Protein AF-A0A7S2R267-F1 (afdb_monomer)

Nearest PDB structures (foldseek):
  3cia-assembly3_C  TM=8.569E-01  e=9.255E-05  unclassified
  3cia-assembly1_A  TM=8.532E-01  e=1.446E-04  unclassified
  3cia-assembly4_D  TM=8.525E-01  e=2.020E-04  unclassified
  4qir-assembly1_A  TM=7.238E-01  e=8.186E-01  Neisseria meningitidis MC58
  2dqm-assembly1_A  TM=6.220E-01  e=8.186E-01  Escherichia coli

Sequence (141 aa):
RKIMARIYNDESFFDFDAIGGWKHLKDDVDFVPPEASKLVLSLQDKDPDDSYSSVPYEKGFHLLYALERLVGTDAFLSFTRAYLAKYAYLTVTSQQFKNFFYEFFEKYTDTVILCSTASLVGFDWDEWLYGTGMPPCGLPN

InterPro domains:
  IPR014782 Peptidase M1, membrane alanine aminopeptidase [PF01433] (44-107)
  IPR027268 Peptidase M4/M1, CTD superfamily [G3DSA:1.10.390.10] (1-137)
  IPR034015 Aminopeptidase, leukotriene A4 hydrolase-like [PTHR45726] (1-137)

Secondary structure (DSSP, 8-state):
-HHHHHHHT-THHHHHHHHHHHHHHHHHHHHS-GGGG-SS---TTS-GGGG--SHHHHHHHHHHHHHHHHH-HHHHHHHHHHHHHHTTTS---HHHHHHHHHHHHHS---TTHHHHHHHTTT--HHHHHH--SSPPSS---

Solvent-accessible surface area (backbone atoms only — not comparable to full-atom values): 8296 Å² total; per-residue (Å²): 92,76,66,56,17,59,76,70,73,36,67,62,54,32,54,53,54,49,54,52,37,54,51,53,33,50,58,45,43,77,68,46,58,57,74,69,30,18,53,57,66,84,57,86,94,54,63,71,78,82,65,71,66,61,39,53,59,37,54,45,47,51,50,55,50,51,52,25,70,54,55,33,65,70,55,38,50,52,47,51,54,51,50,52,64,73,46,59,99,56,88,84,50,75,65,56,53,54,51,48,53,51,61,51,58,76,69,50,83,52,77,75,39,62,62,30,57,57,58,54,72,62,63,59,60,62,54,64,36,60,32,57,48,75,77,80,94,68,76,72,130

Organism: NCBI:txid49252

Foldseek 3Di:
DVVVCVVVVHCVVVVVVLVVLLVQLQVQLVVDDQQLLALAHDCDPHDPVVSDGCNVVNLVVVVLVLLCVLQHVVLSVVLVVVVCVVQPVHDDDPVNVVVSSLVSLVPDPDPSRVVSVVLVVQPDPCCSRRNTGRRDDDRDD

Structure (mmCIF, N/CA/C/O backbone):
data_AF-A0A7S2R267-F1
#
_entry.id   AF-A0A7S2R267-F1
#
loop_
_atom_site.group_PDB
_atom_site.id
_atom_site.type_symbol
_atom_site.label_atom_id
_atom_site.label_alt_id
_atom_site.label_comp_id
_atom_site.label_asym_id
_atom_site.label_entity_id
_atom_site.label_seq_id
_atom_site.pdbx_PDB_ins_code
_atom_site.Cartn_x
_atom_site.Cartn_y
_atom_site.Cartn_z
_atom_site.occupancy
_atom_site.B_iso_or_equiv
_atom_site.auth_seq_id
_atom_site.auth_comp_id
_atom_site.auth_asym_id
_atom_site.auth_atom_id
_atom_site.pdbx_PDB_model_num
ATOM 1 N N . ARG A 1 1 ? 5.134 -11.960 -2.121 1.00 91.94 1 ARG A N 1
ATOM 2 C CA . ARG A 1 1 ? 4.931 -11.988 -3.593 1.00 91.94 1 ARG A CA 1
ATOM 3 C C . ARG A 1 1 ? 6.228 -11.848 -4.401 1.00 91.94 1 ARG A C 1
ATOM 5 O O . ARG A 1 1 ? 6.774 -12.879 -4.765 1.00 91.94 1 ARG A O 1
ATOM 12 N N . LYS A 1 2 ? 6.806 -10.650 -4.622 1.00 91.75 2 LYS A N 1
ATOM 13 C CA . LYS A 1 2 ? 7.986 -10.469 -5.519 1.00 91.75 2 LYS A CA 1
ATOM 14 C C . LYS A 1 2 ? 9.212 -11.344 -5.203 1.00 91.75 2 LYS A C 1
ATOM 16 O O . LYS A 1 2 ? 9.876 -11.809 -6.121 1.00 91.75 2 LYS A O 1
ATOM 21 N N . ILE A 1 3 ? 9.524 -11.561 -3.922 1.00 93.12 3 ILE A N 1
ATOM 22 C CA . ILE A 1 3 ? 10.664 -12.401 -3.511 1.00 93.12 3 ILE A CA 1
ATOM 23 C C . ILE A 1 3 ? 10.445 -13.860 -3.930 1.00 93.12 3 ILE A C 1
ATOM 25 O O . ILE A 1 3 ? 11.338 -14.458 -4.518 1.00 93.12 3 ILE A O 1
ATOM 29 N N . MET A 1 4 ? 9.249 -14.406 -3.685 1.00 93.12 4 MET A N 1
ATOM 30 C CA . MET A 1 4 ? 8.924 -15.800 -4.005 1.00 93.12 4 MET A CA 1
ATOM 31 C C . MET A 1 4 ? 8.997 -16.063 -5.510 1.00 93.12 4 MET A C 1
ATOM 33 O O . MET A 1 4 ? 9.645 -17.019 -5.918 1.00 93.12 4 MET A O 1
ATOM 37 N N . ALA A 1 5 ? 8.449 -15.163 -6.333 1.00 92.56 5 ALA A N 1
ATOM 38 C CA . ALA A 1 5 ? 8.547 -15.270 -7.791 1.00 92.56 5 ALA A CA 1
ATOM 39 C C . ALA A 1 5 ? 10.008 -15.328 -8.284 1.00 92.56 5 ALA A C 1
ATOM 41 O O . ALA A 1 5 ? 10.336 -16.098 -9.181 1.00 92.56 5 ALA A O 1
ATOM 42 N N . ARG A 1 6 ? 10.920 -14.570 -7.651 1.00 93.25 6 ARG A N 1
ATOM 43 C CA . ARG A 1 6 ? 12.359 -14.611 -7.968 1.00 93.25 6 ARG A CA 1
ATOM 44 C C . ARG A 1 6 ? 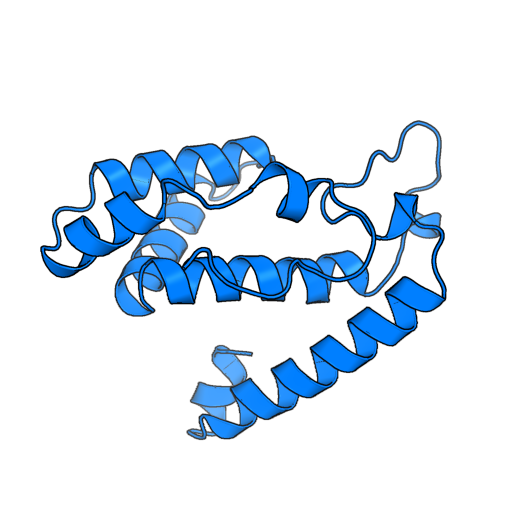13.051 -15.877 -7.470 1.00 93.25 6 ARG A C 1
ATOM 46 O O . ARG A 1 6 ? 13.917 -16.385 -8.168 1.00 93.25 6 ARG A O 1
ATOM 53 N N . ILE A 1 7 ? 12.690 -16.375 -6.285 1.00 94.69 7 ILE A N 1
ATOM 54 C CA . ILE A 1 7 ? 13.252 -17.618 -5.727 1.00 94.69 7 ILE A CA 1
ATOM 55 C C . ILE A 1 7 ? 12.921 -18.808 -6.630 1.00 94.69 7 ILE A C 1
ATOM 57 O O . ILE A 1 7 ? 13.799 -19.618 -6.912 1.00 94.69 7 ILE A O 1
ATOM 61 N N . TYR A 1 8 ? 11.676 -18.897 -7.101 1.00 92.25 8 TYR A N 1
ATOM 62 C CA . TYR A 1 8 ? 11.235 -19.980 -7.982 1.00 92.25 8 TYR A CA 1
ATOM 63 C C . TYR A 1 8 ? 11.533 -19.731 -9.465 1.00 92.25 8 TYR A C 1
ATOM 65 O O . TYR A 1 8 ? 11.358 -20.639 -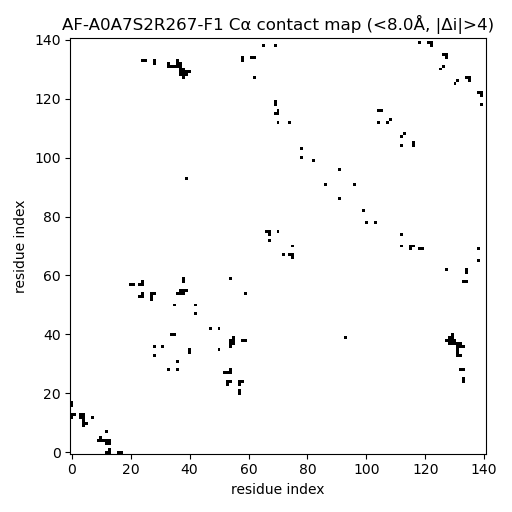10.270 1.00 92.25 8 TYR A O 1
ATOM 73 N N . ASN A 1 9 ? 12.014 -18.532 -9.819 1.00 92.75 9 ASN A N 1
ATOM 74 C CA . ASN A 1 9 ? 12.232 -18.092 -11.199 1.00 92.75 9 ASN A CA 1
ATOM 75 C C . ASN A 1 9 ? 10.994 -18.320 -12.090 1.00 92.75 9 ASN A C 1
ATOM 77 O O . ASN A 1 9 ? 11.097 -18.783 -13.225 1.00 92.75 9 ASN A O 1
ATOM 81 N N . ASP A 1 10 ? 9.822 -18.021 -11.536 1.00 92.12 10 ASP A N 1
ATOM 82 C CA . ASP A 1 10 ? 8.524 -18.251 -12.157 1.00 92.12 10 ASP A CA 1
ATOM 83 C C . ASP A 1 10 ? 7.568 -17.130 -11.733 1.00 92.12 10 ASP A C 1
ATOM 85 O O . ASP A 1 10 ? 7.199 -16.995 -10.561 1.00 92.12 10 ASP A O 1
ATOM 89 N N . GLU A 1 11 ? 7.199 -16.285 -12.696 1.00 87.88 11 GLU A N 1
ATOM 90 C CA . GLU A 1 11 ? 6.314 -15.144 -12.462 1.00 87.88 11 GLU A CA 1
ATOM 91 C C . GLU A 1 11 ? 4.884 -15.577 -12.125 1.00 87.88 11 GLU A C 1
ATOM 93 O O . GLU A 1 11 ? 4.189 -14.847 -11.418 1.00 87.88 11 GLU A O 1
ATOM 98 N N . SER A 1 12 ? 4.467 -16.791 -12.507 1.00 89.81 12 SER A N 1
ATOM 99 C CA . SER A 1 12 ? 3.125 -17.296 -12.199 1.00 89.81 12 SER A CA 1
ATOM 100 C C . SER A 1 12 ? 2.882 -17.447 -10.694 1.00 89.81 12 SER A C 1
ATOM 102 O O . SER A 1 12 ? 1.745 -17.313 -10.241 1.00 89.81 12 SER A O 1
ATOM 104 N N . PHE A 1 13 ? 3.940 -17.616 -9.888 1.00 90.12 13 PHE A N 1
ATOM 105 C CA . PHE A 1 13 ? 3.835 -17.591 -8.425 1.00 90.12 13 PHE A CA 1
ATOM 106 C C . PHE A 1 13 ? 3.355 -16.244 -7.893 1.00 90.12 13 PHE A C 1
ATOM 108 O O . PHE A 1 13 ? 2.684 -16.203 -6.862 1.00 90.12 13 PHE A O 1
ATOM 115 N N . PHE A 1 14 ? 3.714 -15.139 -8.554 1.00 91.81 14 PHE A N 1
ATOM 116 C CA . PHE A 1 14 ? 3.226 -13.823 -8.162 1.00 91.81 14 PHE A CA 1
ATOM 117 C C . PHE A 1 14 ? 1.711 -13.750 -8.350 1.00 91.81 14 PHE A C 1
ATOM 119 O O . PHE A 1 14 ? 1.003 -13.395 -7.408 1.00 91.81 14 PHE A O 1
ATOM 126 N N . ASP A 1 15 ? 1.235 -14.117 -9.540 1.00 89.44 15 ASP A N 1
ATOM 127 C CA . ASP A 1 15 ? -0.178 -14.024 -9.907 1.00 89.44 15 ASP A CA 1
ATOM 128 C C . ASP A 1 15 ? -1.034 -15.004 -9.106 1.00 89.44 15 ASP A C 1
ATOM 130 O O . ASP A 1 15 ? -2.094 -14.637 -8.605 1.00 89.44 15 ASP A O 1
ATOM 134 N N . PHE A 1 16 ? -0.556 -16.235 -8.916 1.00 92.06 16 PHE A N 1
ATOM 135 C CA . PHE A 1 16 ? -1.250 -17.244 -8.122 1.00 92.06 16 PHE A CA 1
ATOM 136 C C . PHE A 1 16 ? -1.444 -16.795 -6.667 1.00 92.06 16 PHE A C 1
ATOM 138 O O . PHE A 1 16 ? -2.557 -16.856 -6.143 1.00 92.06 16 PHE A O 1
ATOM 145 N N . ASP A 1 17 ? -0.384 -16.287 -6.029 1.00 91.25 17 ASP A N 1
ATOM 146 C CA . ASP A 1 17 ? -0.448 -15.773 -4.657 1.00 91.25 17 ASP A CA 1
ATOM 147 C C . ASP A 1 17 ? -1.317 -14.504 -4.570 1.00 91.25 17 ASP A C 1
ATOM 149 O O . ASP A 1 17 ? -2.062 -14.323 -3.608 1.00 91.25 17 ASP A O 1
ATOM 153 N N . ALA A 1 18 ? -1.288 -13.641 -5.593 1.00 92.12 18 ALA A N 1
ATOM 154 C CA . ALA A 1 18 ? -2.154 -12.464 -5.671 1.00 92.12 18 ALA A CA 1
ATOM 155 C C . ALA A 1 18 ? -3.644 -12.831 -5.793 1.00 92.12 18 ALA A C 1
ATOM 157 O O . ALA A 1 18 ? -4.474 -12.243 -5.102 1.00 92.12 18 ALA A O 1
ATOM 158 N N . ILE A 1 19 ? -3.987 -13.831 -6.611 1.00 91.56 19 ILE A N 1
ATOM 159 C CA . ILE A 1 19 ? -5.362 -14.336 -6.757 1.00 91.56 19 ILE A CA 1
ATOM 160 C C . ILE A 1 19 ? -5.850 -14.974 -5.452 1.00 91.56 19 ILE A C 1
ATOM 162 O O . ILE A 1 19 ? -6.980 -14.721 -5.029 1.00 91.56 19 ILE A O 1
ATOM 166 N N . GLY A 1 20 ? -5.004 -15.780 -4.800 1.00 91.38 20 GLY A N 1
ATOM 167 C CA . GLY A 1 20 ? -5.311 -16.354 -3.488 1.00 91.38 20 GLY A CA 1
ATOM 168 C C . GLY A 1 20 ? -5.592 -15.266 -2.453 1.00 91.38 20 GLY A C 1
ATOM 169 O O . GLY A 1 20 ? -6.627 -15.289 -1.788 1.00 91.38 20 GLY A O 1
ATOM 170 N N . GLY A 1 21 ? -4.724 -14.256 -2.394 1.00 91.44 21 GLY A N 1
ATOM 171 C CA . GLY A 1 21 ? -4.892 -13.090 -1.534 1.00 91.44 21 GLY A CA 1
ATOM 172 C C . GLY A 1 21 ? -6.164 -12.285 -1.797 1.00 91.44 21 GLY A C 1
ATOM 173 O O . GLY A 1 21 ? -6.854 -11.898 -0.859 1.00 91.44 21 GLY A O 1
ATOM 174 N N . TRP A 1 22 ? -6.538 -12.086 -3.064 1.00 92.06 22 TRP A N 1
ATOM 175 C CA . TRP A 1 22 ? -7.797 -11.423 -3.421 1.00 92.06 22 TRP A CA 1
ATOM 176 C C . TRP A 1 22 ? -9.022 -12.176 -2.894 1.00 92.06 22 TRP A C 1
ATOM 178 O O . TRP A 1 22 ? -9.970 -11.559 -2.406 1.00 92.06 22 TRP A O 1
ATOM 188 N N . LYS A 1 23 ? -9.002 -13.512 -2.962 1.00 92.12 23 LYS A N 1
ATOM 189 C CA . LYS A 1 23 ? -10.063 -14.337 -2.380 1.00 92.12 23 LYS A CA 1
ATOM 190 C C . LYS A 1 23 ? -10.118 -14.186 -0.858 1.00 92.12 23 LYS A C 1
ATOM 192 O O . LYS A 1 23 ? -11.200 -13.946 -0.337 1.00 92.12 23 LYS A O 1
ATOM 197 N N . HIS A 1 24 ? -8.976 -14.262 -0.174 1.00 90.25 24 HIS A N 1
ATOM 198 C CA . HIS A 1 24 ? -8.914 -14.056 1.277 1.00 90.25 24 HIS A CA 1
ATOM 199 C C . HIS A 1 24 ? -9.439 -12.680 1.689 1.00 90.25 24 HIS A C 1
ATOM 201 O O . HIS A 1 24 ? -10.250 -12.587 2.602 1.00 90.25 24 HIS A O 1
ATOM 207 N N . LEU A 1 25 ? -9.060 -11.625 0.961 1.00 93.06 25 LEU A N 1
ATOM 208 C CA . LEU A 1 25 ? -9.577 -10.280 1.201 1.00 93.06 25 LEU A CA 1
ATOM 209 C C . LEU A 1 25 ? -11.097 -10.221 1.087 1.00 93.06 25 LEU A C 1
ATOM 211 O O . LEU A 1 25 ? -11.739 -9.560 1.894 1.00 93.06 25 LEU A O 1
ATOM 215 N N . LYS A 1 26 ? -11.665 -10.890 0.082 1.00 92.62 26 LYS A N 1
ATOM 216 C CA . LYS A 1 26 ? -13.112 -10.935 -0.100 1.00 92.62 26 LYS A CA 1
ATOM 217 C C . LYS A 1 26 ? -13.806 -11.633 1.067 1.00 92.62 26 LYS A C 1
ATOM 219 O O . LYS A 1 26 ? -14.760 -11.079 1.600 1.00 92.62 26 LYS A O 1
ATOM 224 N N . ASP A 1 27 ? -13.308 -12.802 1.462 1.00 93.00 27 ASP A N 1
ATOM 225 C CA . ASP A 1 27 ? -13.870 -13.566 2.578 1.00 93.00 27 ASP A CA 1
ATOM 226 C C . ASP A 1 27 ? -13.825 -12.743 3.887 1.00 93.00 27 ASP A C 1
ATOM 228 O O . ASP A 1 27 ? -14.809 -12.697 4.625 1.00 93.00 27 ASP A O 1
ATOM 232 N N . ASP A 1 28 ? -12.729 -12.017 4.131 1.00 90.75 28 ASP A N 1
ATOM 233 C CA . ASP A 1 28 ? -12.579 -11.132 5.290 1.00 90.75 28 ASP A CA 1
ATOM 234 C C . ASP A 1 28 ? -13.508 -9.913 5.226 1.00 90.75 28 ASP A C 1
ATOM 236 O O . ASP A 1 28 ? -14.168 -9.593 6.212 1.00 90.75 28 ASP A O 1
ATOM 240 N N . VAL A 1 29 ? -13.596 -9.241 4.074 1.00 91.69 29 VAL A N 1
ATOM 241 C CA . VAL A 1 29 ? -14.488 -8.087 3.862 1.00 91.69 29 VAL A CA 1
ATOM 242 C C . VAL A 1 29 ? -15.955 -8.459 4.083 1.00 91.69 29 VAL A C 1
ATOM 244 O O . VAL A 1 29 ? -16.702 -7.651 4.632 1.00 91.69 29 VAL A O 1
ATOM 247 N N . ASP A 1 30 ? -16.359 -9.666 3.687 1.00 92.25 30 ASP A N 1
ATOM 248 C CA . ASP A 1 30 ? -17.722 -10.166 3.884 1.00 92.25 30 ASP A CA 1
ATOM 249 C C . ASP A 1 30 ? -18.010 -10.506 5.366 1.00 92.25 30 ASP A C 1
ATOM 251 O O . ASP A 1 30 ? -19.172 -10.525 5.782 1.00 92.25 30 ASP A O 1
ATOM 255 N N . PHE A 1 31 ? -16.973 -10.759 6.174 1.00 90.44 31 PHE A N 1
ATOM 256 C CA . PHE A 1 31 ? -17.093 -11.134 7.586 1.00 90.44 31 PHE A CA 1
ATOM 257 C C . PHE A 1 31 ? -16.982 -9.944 8.552 1.00 90.44 31 PHE A C 1
ATOM 259 O O . PHE A 1 31 ? -17.675 -9.907 9.574 1.00 90.44 31 PHE A O 1
ATOM 266 N N . VAL A 1 32 ? -16.109 -8.975 8.264 1.00 88.62 32 VA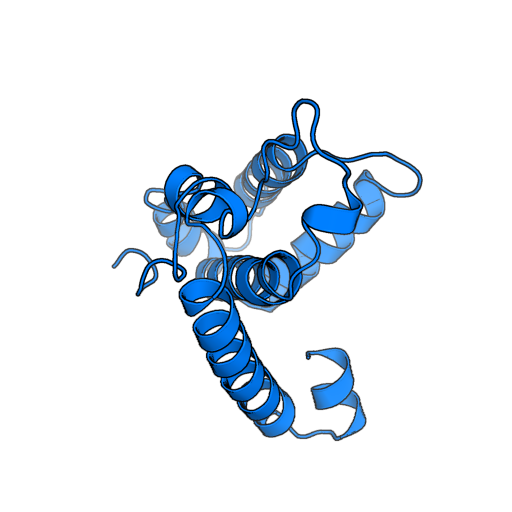L A N 1
ATOM 267 C CA . VAL A 1 32 ? -15.843 -7.849 9.169 1.00 88.62 32 VAL A CA 1
ATOM 268 C C . VAL A 1 32 ? -16.870 -6.719 9.012 1.00 88.62 32 VAL A C 1
ATOM 270 O O . VAL A 1 32 ? -17.428 -6.510 7.934 1.00 88.62 32 VA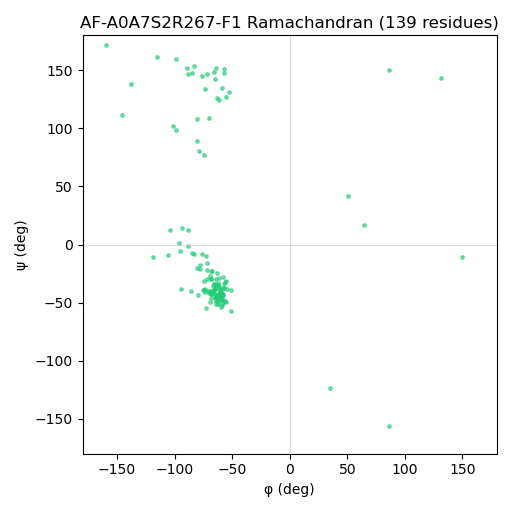L A O 1
ATOM 273 N N . PRO A 1 33 ? -17.109 -5.906 10.060 1.00 90.00 33 PRO A N 1
ATOM 274 C CA . PRO A 1 33 ? -17.888 -4.682 9.915 1.00 90.00 33 PRO A CA 1
ATOM 275 C C . PRO A 1 33 ? -17.271 -3.749 8.857 1.00 90.00 33 PRO A C 1
ATOM 277 O O . PRO A 1 33 ? -16.043 -3.655 8.787 1.00 90.00 33 PRO A O 1
ATOM 280 N N . PRO A 1 34 ? -18.070 -2.963 8.110 1.00 90.06 34 PRO A N 1
ATOM 281 C CA . PRO A 1 34 ? -17.555 -2.078 7.059 1.00 90.06 34 PRO A CA 1
ATOM 282 C C . PRO A 1 34 ? -16.409 -1.166 7.517 1.00 90.06 34 PRO A C 1
ATOM 284 O O . PRO A 1 34 ? -15.419 -1.000 6.812 1.00 90.06 34 PRO A O 1
ATOM 287 N N . GLU A 1 35 ? -16.474 -0.638 8.737 1.00 88.38 35 GLU A N 1
ATOM 288 C CA . GLU A 1 35 ? -15.426 0.217 9.307 1.00 88.38 35 GLU A CA 1
ATOM 289 C C . GLU A 1 35 ? -14.080 -0.499 9.514 1.00 88.38 35 GLU A C 1
ATOM 291 O O . GLU A 1 35 ? -13.031 0.132 9.408 1.00 88.38 35 GLU A O 1
ATOM 296 N N . ALA A 1 36 ? -14.099 -1.811 9.758 1.00 88.88 36 ALA A N 1
ATOM 297 C CA . ALA A 1 36 ? -12.905 -2.643 9.912 1.00 88.88 36 ALA A CA 1
ATOM 298 C C . ALA A 1 36 ? -12.312 -3.103 8.565 1.00 88.88 36 ALA A C 1
ATOM 300 O O . ALA A 1 36 ? -11.214 -3.646 8.526 1.00 88.88 36 ALA A O 1
ATOM 301 N N . SER A 1 37 ? -13.009 -2.850 7.452 1.00 91.69 37 SER A N 1
ATOM 302 C CA . SER A 1 37 ? -12.524 -3.144 6.094 1.00 91.69 37 SER A CA 1
ATOM 303 C C . SER A 1 37 ? -11.714 -1.996 5.459 1.00 91.69 37 SER A C 1
ATOM 305 O O . SER A 1 37 ? -11.250 -2.098 4.316 1.00 91.69 37 SER A O 1
ATOM 307 N N . LYS A 1 38 ? -11.558 -0.872 6.171 1.00 93.19 38 LYS A N 1
ATOM 308 C CA . LYS A 1 38 ? -10.734 0.264 5.732 1.00 93.19 38 LYS A CA 1
ATOM 309 C C . LYS A 1 38 ? -9.255 -0.100 5.824 1.00 93.19 38 LYS A C 1
ATOM 311 O O . LYS A 1 38 ? -8.846 -0.827 6.722 1.00 93.19 38 LYS A O 1
ATOM 316 N N . LEU A 1 39 ? -8.441 0.430 4.911 1.00 93.25 39 LEU A N 1
ATOM 317 C CA . LEU A 1 39 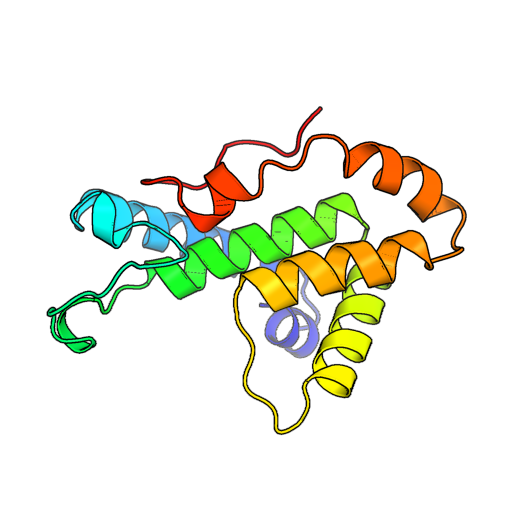? -6.995 0.205 4.962 1.00 93.25 39 LEU A 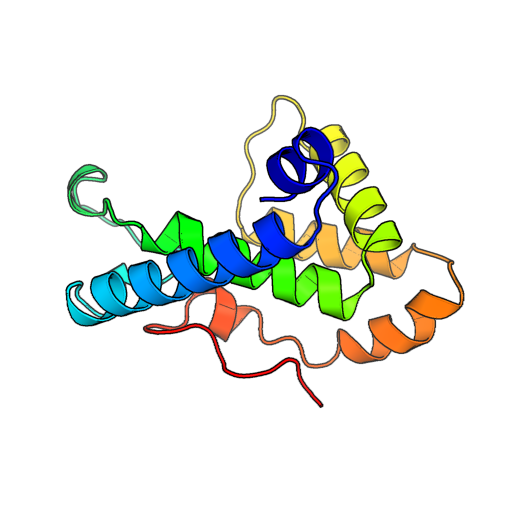CA 1
ATOM 318 C C . LEU A 1 39 ? -6.348 1.010 6.097 1.00 93.25 39 LEU A C 1
ATOM 320 O O . LEU A 1 39 ? -5.484 0.506 6.810 1.00 93.25 39 LEU A O 1
ATOM 324 N N . VAL A 1 40 ? -6.782 2.258 6.279 1.00 92.69 40 VAL A N 1
ATOM 325 C CA . VAL A 1 40 ? -6.404 3.101 7.415 1.00 92.69 40 VAL A CA 1
ATOM 326 C C . VAL A 1 40 ? -7.545 3.091 8.424 1.00 92.69 40 VAL A C 1
ATOM 328 O O . VAL A 1 40 ? -8.567 3.752 8.244 1.00 92.69 40 VAL A O 1
ATOM 331 N N . LEU A 1 41 ? -7.363 2.313 9.489 1.00 88.06 41 LEU A N 1
ATOM 332 C CA . LEU A 1 41 ? -8.348 2.163 10.554 1.00 88.06 41 LEU A CA 1
ATOM 333 C C . LEU A 1 41 ? -8.362 3.379 11.486 1.00 88.06 41 LEU A C 1
ATOM 335 O O . LEU A 1 41 ? -7.324 3.957 11.812 1.00 88.06 41 LEU A O 1
ATOM 339 N N . SER A 1 42 ? -9.552 3.716 11.981 1.00 82.88 42 SER A N 1
ATOM 340 C CA . SER A 1 42 ? -9.713 4.594 13.139 1.00 82.88 42 SER A CA 1
ATOM 341 C C . SER A 1 42 ? -9.957 3.720 14.365 1.00 82.88 42 SER A C 1
ATOM 343 O O . SER A 1 42 ? -11.065 3.229 14.571 1.00 82.88 42 SER A O 1
ATOM 345 N N . LEU A 1 43 ? -8.900 3.476 15.143 1.00 76.31 43 LEU A N 1
ATOM 346 C CA . LEU A 1 43 ? -8.968 2.560 16.286 1.00 76.31 43 LEU A CA 1
ATOM 347 C C . LEU A 1 43 ? -9.634 3.176 17.526 1.00 76.31 43 LEU A C 1
ATOM 349 O O . LEU A 1 43 ? -10.117 2.417 18.353 1.00 76.31 43 LEU A O 1
ATOM 353 N N . GLN A 1 44 ? -9.757 4.510 17.621 1.00 75.44 44 GLN A N 1
ATOM 354 C CA . GLN A 1 44 ? -10.340 5.226 18.777 1.00 75.44 44 GLN A CA 1
ATOM 355 C C . GLN A 1 44 ? -10.014 4.524 20.117 1.00 75.44 44 GLN A C 1
ATOM 357 O O . GLN A 1 44 ? -8.840 4.294 20.392 1.00 75.44 44 GLN A O 1
ATOM 362 N N . ASP A 1 45 ? -11.032 4.157 20.902 1.00 70.19 45 ASP A N 1
ATOM 363 C CA . ASP A 1 45 ? -10.913 3.472 22.198 1.00 70.19 45 ASP A CA 1
ATOM 364 C C . 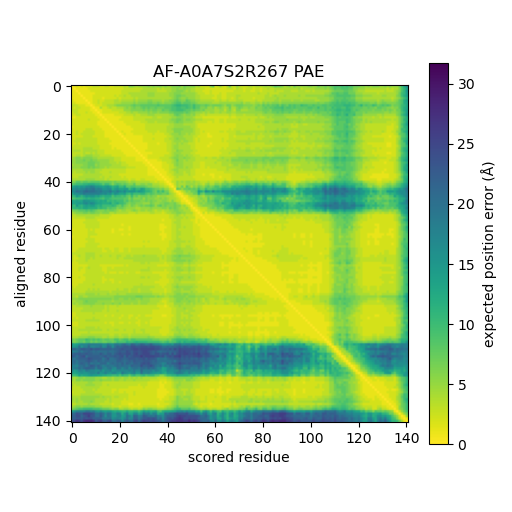ASP A 1 45 ? -11.008 1.932 22.096 1.00 70.19 45 ASP A C 1
ATOM 366 O O . ASP A 1 45 ? -11.251 1.258 23.098 1.00 70.19 45 ASP A O 1
ATOM 370 N N . LYS A 1 46 ? -10.895 1.353 20.893 1.00 74.31 46 LYS A N 1
ATOM 371 C CA . LYS A 1 46 ? -10.974 -0.102 20.688 1.00 74.31 46 LYS A CA 1
ATOM 372 C C . LYS A 1 46 ? -9.623 -0.765 20.922 1.00 74.31 46 LYS A C 1
ATOM 374 O O . LYS A 1 46 ? -8.580 -0.187 20.615 1.00 74.31 46 LYS A O 1
ATOM 379 N N . ASP A 1 47 ? -9.662 -2.001 21.413 1.00 77.19 47 ASP A N 1
ATOM 380 C CA . ASP A 1 47 ? -8.474 -2.839 21.521 1.00 77.19 47 ASP A CA 1
ATOM 381 C C . ASP A 1 47 ? -7.892 -3.092 20.113 1.00 77.19 47 ASP A C 1
ATOM 383 O O . ASP A 1 47 ? -8.624 -3.537 19.221 1.00 77.19 47 ASP A O 1
ATOM 387 N N . PRO A 1 48 ? -6.607 -2.783 19.861 1.00 77.44 48 PRO A N 1
ATOM 388 C CA . PRO A 1 48 ? -5.959 -3.089 18.591 1.00 77.44 48 PRO A CA 1
ATOM 389 C C . PRO A 1 48 ? -6.041 -4.570 18.203 1.00 77.44 48 PRO A C 1
ATOM 391 O O . PRO A 1 48 ? -6.141 -4.861 17.008 1.00 77.44 48 PRO A O 1
ATOM 394 N N . ASP A 1 49 ? -6.054 -5.489 19.171 1.00 76.12 49 ASP A N 1
ATOM 395 C CA . ASP A 1 49 ? -6.123 -6.928 18.898 1.00 76.12 49 ASP A CA 1
ATOM 396 C C . ASP A 1 49 ? -7.489 -7.331 18.309 1.00 76.12 49 ASP A C 1
ATOM 398 O O . ASP A 1 49 ? -7.558 -8.210 17.447 1.00 76.12 49 ASP A O 1
ATOM 402 N N . ASP A 1 50 ? -8.562 -6.608 18.652 1.00 72.81 50 ASP A N 1
ATOM 403 C CA . ASP A 1 50 ? -9.911 -6.813 18.098 1.00 72.81 50 ASP A CA 1
ATOM 404 C C . ASP A 1 50 ? -10.045 -6.327 16.641 1.00 72.81 50 ASP A C 1
ATOM 406 O O . ASP A 1 50 ? -11.054 -6.581 15.978 1.00 72.81 50 ASP A O 1
ATOM 410 N N . SER A 1 51 ? -9.043 -5.607 16.125 1.00 72.88 51 SER A N 1
ATOM 411 C CA . SER A 1 51 ? -9.011 -5.105 14.743 1.00 72.88 51 SER A CA 1
ATOM 412 C C . SER A 1 51 ? -8.230 -6.000 13.776 1.00 72.88 51 SER A C 1
ATOM 414 O O . SER A 1 51 ? -8.110 -5.683 12.587 1.00 72.88 51 SER A O 1
ATOM 416 N N . TYR A 1 52 ? -7.704 -7.125 14.271 1.00 76.56 52 TYR A N 1
ATOM 417 C CA . TYR A 1 52 ? -6.919 -8.057 13.474 1.00 76.56 52 TYR A CA 1
ATOM 418 C C . TYR A 1 52 ? -7.747 -8.676 12.336 1.00 76.56 52 TYR A C 1
ATOM 420 O O . TYR A 1 52 ? -8.802 -9.269 12.551 1.00 76.56 52 TYR A O 1
ATOM 428 N N . SER A 1 53 ? -7.237 -8.563 11.110 1.00 81.88 53 SER A N 1
ATOM 429 C CA . SER A 1 53 ? -7.771 -9.215 9.907 1.00 81.88 53 SER A CA 1
ATOM 430 C C . SER A 1 53 ? -6.694 -9.289 8.818 1.00 81.88 53 SER A C 1
ATOM 432 O O . SER A 1 53 ? -5.627 -8.674 8.934 1.00 81.88 53 SER A O 1
ATOM 434 N N . SER A 1 54 ? -6.964 -10.008 7.727 1.00 85.88 54 SER A N 1
ATOM 435 C CA . SER A 1 54 ? -6.127 -10.010 6.524 1.00 85.88 54 SER A CA 1
ATOM 436 C C . SER A 1 54 ? -6.310 -8.745 5.675 1.00 85.88 54 SER A C 1
ATOM 438 O O . SER A 1 54 ? -5.544 -8.533 4.730 1.00 85.88 54 SER A O 1
ATOM 440 N N . VAL A 1 55 ? -7.284 -7.882 6.000 1.00 90.38 55 VAL A N 1
ATOM 441 C CA . VAL A 1 55 ? -7.586 -6.639 5.270 1.00 90.38 55 VAL A CA 1
ATOM 442 C C . VAL A 1 55 ? -6.344 -5.765 5.059 1.00 90.38 55 VAL A C 1
ATOM 444 O O . VAL A 1 55 ? -6.035 -5.493 3.897 1.00 90.38 55 VAL A O 1
ATOM 447 N N . PRO A 1 56 ? -5.585 -5.334 6.091 1.00 91.75 56 PRO A N 1
ATOM 448 C CA . PRO A 1 56 ? -4.426 -4.464 5.881 1.00 91.75 56 PRO A CA 1
ATOM 449 C C . PRO A 1 56 ? -3.333 -5.107 5.017 1.00 91.75 56 PRO A C 1
ATOM 451 O O . PRO A 1 56 ? -2.636 -4.402 4.288 1.00 91.75 56 PRO A O 1
ATOM 454 N N . TYR A 1 57 ? -3.208 -6.437 5.044 1.00 92.94 57 TYR A N 1
ATOM 455 C CA . TYR A 1 57 ? -2.232 -7.166 4.237 1.00 92.94 57 TYR A CA 1
ATOM 456 C C . TYR A 1 57 ? -2.633 -7.184 2.764 1.00 92.94 57 TYR A C 1
ATOM 458 O O . TYR A 1 57 ? -1.867 -6.757 1.898 1.00 92.94 57 TYR A O 1
ATOM 466 N N . GLU A 1 58 ? -3.848 -7.645 2.473 1.00 94.31 58 GLU A N 1
ATOM 467 C CA . GLU A 1 58 ? -4.282 -7.842 1.095 1.00 94.31 58 GLU A CA 1
ATOM 468 C C . GLU A 1 58 ? -4.718 -6.538 0.435 1.00 94.31 58 GLU A C 1
ATOM 470 O O . GLU A 1 58 ? -4.308 -6.254 -0.689 1.00 94.31 58 GLU A O 1
ATOM 475 N N . LYS A 1 59 ? -5.477 -5.684 1.125 1.00 93.69 59 LYS A N 1
ATOM 476 C CA . LYS A 1 59 ? -5.853 -4.363 0.600 1.00 93.69 59 LYS A CA 1
ATOM 477 C C . LYS A 1 59 ? -4.621 -3.470 0.436 1.00 93.69 59 LYS A C 1
ATOM 479 O O . LYS A 1 59 ? -4.490 -2.791 -0.582 1.00 93.69 59 LYS A O 1
ATOM 484 N N . GLY A 1 60 ? -3.673 -3.549 1.373 1.00 95.06 60 GLY A N 1
ATOM 485 C CA . GLY A 1 60 ? -2.379 -2.874 1.275 1.00 95.06 60 GLY A CA 1
ATOM 486 C C . GLY A 1 60 ? -1.551 -3.360 0.084 1.00 95.06 60 GLY A C 1
ATOM 487 O O . GLY A 1 60 ? -1.019 -2.544 -0.667 1.00 95.06 60 GLY A O 1
ATOM 488 N N . PHE A 1 61 ? -1.492 -4.674 -0.158 1.00 94.88 61 PHE A N 1
ATOM 489 C CA . PHE A 1 61 ? -0.855 -5.206 -1.363 1.00 94.88 61 PHE A CA 1
ATOM 490 C C . PHE A 1 61 ? -1.503 -4.663 -2.642 1.00 94.88 61 PHE A C 1
ATOM 492 O O . PHE A 1 61 ? -0.782 -4.225 -3.536 1.00 94.88 61 PHE A O 1
ATOM 499 N N . HIS A 1 62 ? -2.837 -4.677 -2.737 1.00 93.12 62 HIS A N 1
ATOM 500 C CA . HIS A 1 62 ? -3.536 -4.228 -3.942 1.00 93.12 62 HIS A CA 1
ATOM 501 C C . HIS A 1 62 ? -3.313 -2.735 -4.208 1.00 93.12 62 HIS A C 1
ATOM 503 O O . HIS A 1 62 ? -3.147 -2.360 -5.367 1.00 93.12 62 HIS A O 1
ATOM 509 N N . LEU A 1 63 ? -3.205 -1.908 -3.160 1.00 94.44 63 LEU A N 1
ATOM 510 C CA . LEU A 1 63 ? -2.788 -0.509 -3.285 1.00 94.44 63 LEU A CA 1
ATOM 511 C C . LEU A 1 63 ? -1.383 -0.404 -3.895 1.00 94.44 63 LEU A C 1
ATOM 513 O O . LEU A 1 63 ? -1.193 0.277 -4.899 1.00 94.44 63 LEU A O 1
ATOM 517 N N . LEU A 1 64 ? -0.394 -1.095 -3.320 1.00 95.00 64 LEU A N 1
ATOM 518 C CA . LEU A 1 64 ? 0.985 -1.050 -3.823 1.00 95.00 64 LEU A CA 1
ATOM 519 C C . LEU A 1 64 ? 1.087 -1.582 -5.257 1.00 95.00 64 LEU A C 1
ATOM 521 O O . LEU A 1 64 ? 1.832 -1.030 -6.062 1.00 95.00 64 LEU A O 1
ATOM 525 N N . TYR A 1 65 ? 0.320 -2.619 -5.589 1.00 92.25 65 TYR A N 1
ATOM 526 C CA . TYR A 1 65 ? 0.261 -3.172 -6.935 1.00 92.25 65 TYR A CA 1
ATOM 527 C C . TYR A 1 65 ? -0.383 -2.197 -7.929 1.00 92.25 65 TYR A C 1
ATOM 529 O O . TYR A 1 65 ? 0.145 -2.013 -9.022 1.00 92.25 65 TYR A O 1
ATOM 537 N N . ALA A 1 66 ? -1.469 -1.515 -7.553 1.00 90.50 66 ALA A N 1
ATOM 538 C CA . ALA A 1 66 ? -2.079 -0.477 -8.382 1.00 90.50 66 ALA A CA 1
ATOM 539 C C . ALA A 1 66 ? -1.099 0.679 -8.642 1.00 90.50 66 ALA A C 1
ATOM 541 O O . ALA A 1 66 ? -0.906 1.077 -9.789 1.00 90.50 66 ALA A O 1
ATOM 542 N N . LEU A 1 67 ? -0.409 1.158 -7.603 1.00 91.19 67 LEU A N 1
ATOM 543 C CA . LEU A 1 67 ? 0.618 2.194 -7.738 1.00 91.19 67 LEU A CA 1
ATOM 544 C C . LEU A 1 67 ? 1.777 1.738 -8.631 1.00 91.19 67 LEU A C 1
ATOM 546 O O . LEU A 1 67 ? 2.234 2.506 -9.472 1.00 91.19 67 LEU A O 1
ATOM 550 N N . GLU A 1 68 ? 2.225 0.488 -8.498 1.00 91.31 68 GLU A N 1
ATOM 551 C CA . GLU A 1 68 ? 3.249 -0.084 -9.372 1.00 91.31 68 GLU A CA 1
ATOM 552 C C . GLU A 1 68 ? 2.798 -0.120 -10.834 1.00 91.31 68 GLU A C 1
ATOM 554 O O . GLU A 1 68 ? 3.577 0.214 -11.721 1.00 91.31 68 GLU A O 1
ATOM 559 N N . ARG A 1 69 ? 1.550 -0.506 -11.109 1.00 87.69 69 ARG A N 1
ATOM 560 C CA . ARG A 1 69 ? 1.006 -0.535 -12.475 1.00 87.69 69 ARG A CA 1
ATOM 561 C C . ARG A 1 69 ? 0.830 0.868 -13.053 1.00 87.69 69 ARG A C 1
ATOM 563 O O . ARG A 1 69 ? 0.968 1.030 -14.260 1.00 87.69 69 ARG A O 1
ATOM 570 N N . LEU A 1 70 ? 0.580 1.857 -12.198 1.00 86.56 70 LEU A N 1
ATOM 571 C CA . LEU A 1 70 ? 0.429 3.255 -12.585 1.00 86.56 70 LEU A CA 1
ATOM 572 C C . LEU A 1 70 ? 1.751 3.885 -13.034 1.00 86.56 70 LEU A C 1
ATOM 574 O O . LEU A 1 70 ? 1.770 4.612 -14.018 1.00 86.56 70 LEU A O 1
ATOM 578 N N . VAL A 1 71 ? 2.850 3.604 -12.328 1.00 86.81 71 VAL A N 1
ATOM 579 C CA . VAL A 1 71 ? 4.165 4.227 -12.593 1.00 86.81 71 VAL A CA 1
ATOM 580 C C . VAL A 1 71 ? 5.166 3.288 -13.274 1.00 86.81 71 VAL A C 1
ATOM 582 O O . VAL A 1 71 ? 6.232 3.715 -13.694 1.00 86.81 71 VAL A O 1
ATOM 585 N N . GLY A 1 72 ? 4.855 2.000 -13.388 1.00 87.94 72 GLY A N 1
ATOM 586 C CA . GLY A 1 72 ? 5.757 0.976 -13.908 1.00 87.94 72 GLY A CA 1
ATOM 587 C C . GLY A 1 72 ? 6.693 0.378 -12.849 1.00 87.94 72 GLY A C 1
ATOM 588 O O . GLY A 1 72 ? 7.114 1.029 -11.889 1.00 87.94 72 GLY A O 1
ATOM 589 N N . THR A 1 73 ? 7.056 -0.892 -13.049 1.00 89.56 73 THR A N 1
ATOM 590 C CA . THR A 1 73 ? 7.812 -1.706 -12.082 1.00 89.56 73 THR A CA 1
ATOM 591 C C . THR A 1 73 ? 9.171 -1.119 -11.700 1.00 89.56 73 THR A C 1
ATOM 593 O O . THR A 1 73 ? 9.500 -1.083 -10.513 1.00 89.56 73 THR A O 1
ATOM 596 N N . ASP A 1 74 ? 9.963 -0.640 -12.662 1.00 90.19 74 ASP A N 1
ATOM 597 C CA . ASP A 1 74 ? 11.317 -0.137 -12.384 1.00 90.19 74 ASP A CA 1
ATOM 598 C C . ASP A 1 74 ? 11.301 1.182 -11.606 1.00 90.19 74 ASP A C 1
ATOM 600 O O . ASP A 1 74 ? 12.076 1.382 -10.659 1.00 90.19 74 ASP A O 1
ATOM 604 N N . ALA A 1 75 ? 10.369 2.069 -11.950 1.00 90.62 75 ALA A N 1
ATOM 605 C CA . ALA A 1 75 ? 10.204 3.337 -11.262 1.00 90.62 75 ALA A CA 1
ATOM 606 C C . ALA A 1 75 ? 9.622 3.132 -9.856 1.00 90.62 75 ALA A C 1
ATOM 608 O O . ALA A 1 75 ? 10.108 3.723 -8.891 1.00 90.62 75 ALA A O 1
ATOM 609 N N . PHE A 1 76 ? 8.664 2.210 -9.702 1.00 92.88 76 PHE A N 1
ATOM 610 C CA . PHE A 1 76 ? 8.144 1.820 -8.393 1.00 92.88 76 PHE A CA 1
ATOM 611 C C . PHE A 1 76 ? 9.213 1.159 -7.510 1.00 92.88 76 PHE A C 1
ATOM 613 O O . PHE A 1 76 ? 9.271 1.403 -6.303 1.00 92.88 76 PHE A O 1
ATOM 620 N N . LEU A 1 77 ? 10.111 0.356 -8.088 1.00 93.56 77 LEU A N 1
ATOM 621 C CA . LEU A 1 77 ? 11.240 -0.219 -7.357 1.00 93.56 77 LEU A CA 1
ATOM 622 C C . LEU A 1 77 ? 12.228 0.867 -6.903 1.00 93.56 77 LEU A C 1
ATOM 624 O O . LEU A 1 77 ? 12.732 0.808 -5.778 1.00 93.56 77 LEU A O 1
ATOM 628 N N . SER A 1 78 ? 12.474 1.872 -7.746 1.00 94.06 78 SER A N 1
ATOM 629 C CA . SER A 1 78 ? 13.299 3.038 -7.406 1.00 94.06 78 SER A CA 1
ATOM 630 C C . SER A 1 78 ? 12.675 3.858 -6.274 1.00 94.06 78 SER A C 1
ATOM 632 O O . SER A 1 78 ? 13.360 4.160 -5.294 1.00 94.06 78 SER A O 1
ATOM 634 N N . PHE A 1 79 ? 11.364 4.108 -6.344 1.00 95.38 79 PHE A N 1
ATOM 635 C CA . PHE A 1 79 ? 10.582 4.699 -5.257 1.00 95.38 79 PHE A CA 1
ATOM 636 C C . PHE A 1 79 ? 10.707 3.881 -3.968 1.00 95.38 79 PHE A C 1
ATOM 638 O O . PHE A 1 79 ? 11.025 4.434 -2.921 1.00 95.38 79 PHE A O 1
ATOM 645 N N . THR A 1 80 ? 10.531 2.558 -4.039 1.00 95.94 80 THR A N 1
ATOM 646 C CA . THR A 1 80 ? 10.582 1.668 -2.868 1.00 95.94 80 THR A CA 1
ATOM 647 C C . THR A 1 80 ? 11.936 1.756 -2.164 1.00 95.94 80 THR A C 1
ATOM 649 O O . THR A 1 80 ? 11.998 1.862 -0.940 1.00 95.94 80 THR A O 1
ATOM 652 N N . ARG A 1 81 ? 13.040 1.770 -2.923 1.00 96.56 81 ARG A N 1
ATOM 653 C CA . ARG A 1 81 ? 14.389 1.942 -2.360 1.00 96.56 81 ARG A CA 1
ATOM 654 C C . ARG A 1 81 ? 14.560 3.312 -1.706 1.00 96.56 81 ARG A C 1
ATOM 656 O O . ARG A 1 81 ? 15.085 3.388 -0.598 1.00 96.56 81 ARG A O 1
ATOM 663 N N . ALA A 1 82 ? 14.104 4.375 -2.366 1.00 96.88 82 ALA A N 1
ATOM 664 C CA . ALA A 1 82 ? 14.182 5.731 -1.831 1.00 96.88 82 ALA A CA 1
ATOM 665 C C . ALA A 1 82 ? 13.318 5.910 -0.571 1.00 96.88 82 ALA A C 1
ATOM 667 O O . ALA A 1 82 ? 13.751 6.555 0.380 1.00 96.88 82 ALA A O 1
ATOM 668 N N . TYR A 1 83 ? 12.136 5.292 -0.535 1.00 97.69 83 TYR A N 1
ATOM 669 C CA . TYR A 1 83 ? 11.227 5.295 0.610 1.00 97.69 83 TYR A CA 1
ATOM 670 C C . TYR A 1 83 ? 11.867 4.624 1.824 1.00 97.69 83 TYR A C 1
ATOM 672 O O . TYR A 1 83 ? 11.948 5.233 2.890 1.00 97.69 83 TYR A O 1
ATOM 680 N N . LEU A 1 84 ? 12.397 3.409 1.645 1.00 97.25 84 LEU A N 1
ATOM 681 C CA . LEU A 1 84 ? 13.081 2.682 2.714 1.00 97.25 84 LEU A CA 1
ATOM 682 C C . LEU A 1 84 ? 14.308 3.443 3.228 1.00 97.25 84 LEU A C 1
ATOM 684 O O . LEU A 1 84 ? 14.538 3.472 4.431 1.00 97.25 84 LEU A O 1
ATOM 688 N N . ALA A 1 85 ? 15.072 4.093 2.345 1.00 97.81 85 ALA A N 1
ATOM 689 C CA . ALA A 1 85 ? 16.216 4.907 2.747 1.00 97.81 85 ALA A CA 1
ATOM 690 C C . ALA A 1 85 ? 15.801 6.181 3.510 1.00 97.81 85 ALA A C 1
ATOM 692 O O . ALA A 1 85 ? 16.426 6.513 4.514 1.00 97.81 85 ALA A O 1
ATOM 693 N N . LYS A 1 86 ? 14.748 6.885 3.065 1.00 97.19 86 LYS A N 1
ATOM 694 C CA . LYS A 1 86 ? 14.262 8.130 3.692 1.00 97.19 86 LYS A CA 1
ATOM 695 C C . LYS A 1 86 ? 13.699 7.896 5.092 1.00 97.19 86 LYS A C 1
ATOM 697 O O . LYS A 1 86 ? 13.923 8.720 5.974 1.00 97.19 86 LYS A O 1
ATOM 702 N N . TYR A 1 87 ? 12.965 6.801 5.283 1.00 97.56 87 TYR A N 1
ATOM 703 C CA . TYR A 1 87 ? 12.270 6.494 6.538 1.00 97.56 87 TYR A CA 1
ATOM 704 C C . TYR A 1 87 ? 12.962 5.413 7.378 1.00 97.56 87 TYR A C 1
ATOM 706 O O . TYR A 1 87 ? 12.381 4.915 8.341 1.00 97.56 87 TYR A O 1
ATOM 714 N N . ALA A 1 88 ? 14.207 5.057 7.050 1.00 97.12 88 ALA A N 1
ATOM 715 C CA . ALA A 1 88 ? 14.995 4.137 7.859 1.00 97.12 88 ALA A CA 1
ATOM 716 C C . ALA A 1 88 ? 15.077 4.640 9.309 1.00 97.12 88 ALA A C 1
ATOM 718 O O . ALA A 1 88 ? 15.477 5.777 9.555 1.00 97.12 88 ALA A O 1
ATOM 719 N N . TYR A 1 89 ? 14.719 3.775 10.262 1.00 96.12 89 TYR A N 1
ATOM 720 C CA . TYR A 1 89 ? 14.724 4.065 11.704 1.00 96.12 89 TYR A CA 1
ATOM 721 C C . TYR A 1 89 ? 13.738 5.158 12.159 1.00 96.12 89 TYR A C 1
ATOM 723 O O . TYR A 1 89 ? 13.870 5.673 13.268 1.00 96.12 89 TYR A O 1
ATOM 731 N N . LEU A 1 90 ? 12.745 5.502 11.331 1.00 96.19 90 LEU A N 1
ATOM 732 C CA . LEU A 1 90 ? 11.707 6.487 11.641 1.00 96.19 90 LEU A CA 1
ATOM 733 C C . LEU A 1 90 ? 10.319 5.841 11.703 1.00 96.19 90 LEU A C 1
ATOM 735 O O . LEU A 1 90 ? 10.087 4.758 11.166 1.00 96.19 90 LEU A O 1
ATOM 739 N N . THR A 1 91 ? 9.374 6.535 12.334 1.00 94.50 91 THR A N 1
ATOM 740 C CA . THR A 1 91 ? 7.945 6.227 12.223 1.00 94.50 91 THR A CA 1
ATOM 741 C C . THR A 1 91 ? 7.345 6.961 11.029 1.00 94.50 91 THR A C 1
ATOM 743 O O . THR A 1 91 ? 7.768 8.065 10.678 1.00 94.50 91 THR A O 1
ATOM 746 N N . VAL A 1 92 ? 6.361 6.335 10.384 1.00 95.81 92 VAL A N 1
ATOM 747 C CA . VAL A 1 92 ? 5.744 6.862 9.167 1.00 95.81 92 VAL A CA 1
ATOM 748 C C . VAL A 1 92 ? 4.234 6.692 9.212 1.00 95.81 92 VAL A C 1
ATOM 750 O O . VAL A 1 92 ? 3.724 5.657 9.635 1.00 95.81 92 VAL A O 1
ATOM 753 N N . THR A 1 93 ? 3.515 7.721 8.779 1.00 95.88 93 THR A N 1
ATOM 754 C CA . THR A 1 93 ? 2.059 7.691 8.620 1.00 95.88 93 THR A CA 1
ATOM 755 C C . THR A 1 93 ? 1.676 7.428 7.165 1.00 95.88 93 THR A C 1
ATOM 757 O O . THR A 1 93 ? 2.449 7.706 6.243 1.00 95.88 93 THR A O 1
ATOM 760 N N . SER A 1 94 ? 0.445 6.967 6.927 1.00 94.69 94 SER A N 1
ATOM 761 C CA . SER A 1 94 ? -0.084 6.789 5.565 1.00 94.69 94 SER A CA 1
ATOM 762 C C . SER A 1 94 ? -0.055 8.091 4.755 1.00 94.69 94 SER A C 1
ATOM 764 O O . SER A 1 94 ? 0.225 8.075 3.558 1.00 94.69 94 SER A O 1
ATOM 766 N N . GLN A 1 95 ? -0.256 9.239 5.414 1.00 94.38 95 GLN A N 1
ATOM 767 C CA . GLN A 1 95 ? -0.152 10.549 4.771 1.00 94.38 95 GLN A CA 1
ATOM 768 C C . GLN A 1 95 ? 1.289 10.878 4.360 1.00 94.38 95 GLN A C 1
ATOM 770 O O . GLN A 1 95 ? 1.509 11.411 3.276 1.00 94.38 95 GLN A O 1
ATOM 775 N N . GLN A 1 96 ? 2.281 10.544 5.191 1.00 96.19 96 GLN A N 1
ATOM 776 C CA . GLN A 1 96 ? 3.692 10.727 4.836 1.00 96.19 96 GLN A CA 1
ATOM 777 C C . GLN A 1 96 ? 4.102 9.823 3.667 1.00 96.19 96 GLN A C 1
ATOM 779 O O . GLN A 1 96 ? 4.827 10.283 2.788 1.00 96.19 96 GLN A O 1
ATOM 784 N N . PHE A 1 97 ? 3.598 8.584 3.613 1.00 96.62 97 PHE A N 1
ATOM 785 C CA . PHE A 1 97 ? 3.775 7.704 2.454 1.00 96.62 97 PHE A CA 1
ATOM 786 C C . PHE A 1 97 ? 3.200 8.332 1.173 1.00 96.62 97 PHE A C 1
ATOM 788 O O . PHE A 1 97 ? 3.931 8.478 0.194 1.00 96.62 97 PHE A O 1
ATOM 795 N N . LYS A 1 98 ? 1.931 8.774 1.201 1.00 94.00 98 LYS A N 1
ATOM 796 C CA . LYS A 1 98 ? 1.259 9.450 0.073 1.00 94.00 98 LYS A CA 1
ATOM 797 C C . LYS A 1 98 ? 2.038 10.681 -0.395 1.00 94.00 98 LYS A C 1
ATOM 799 O O . LYS A 1 98 ? 2.315 10.819 -1.583 1.00 94.00 98 LYS A O 1
ATOM 804 N N . ASN A 1 99 ? 2.433 11.553 0.532 1.00 94.06 99 ASN A N 1
ATOM 805 C CA . ASN A 1 99 ? 3.189 12.764 0.204 1.00 94.06 99 ASN A CA 1
ATOM 806 C C . ASN A 1 99 ? 4.533 12.422 -0.442 1.00 94.06 99 ASN A C 1
ATOM 808 O O . ASN A 1 99 ? 4.885 12.997 -1.467 1.00 94.06 99 ASN A O 1
ATOM 812 N N . PHE A 1 100 ? 5.263 11.452 0.115 1.00 95.44 100 PHE A N 1
ATOM 813 C CA . PHE A 1 100 ? 6.549 11.060 -0.447 1.00 95.44 100 PHE A CA 1
ATOM 814 C C . PHE A 1 100 ? 6.424 10.422 -1.833 1.00 95.44 100 PHE A C 1
ATOM 816 O O . PHE A 1 100 ? 7.294 10.636 -2.672 1.00 95.44 100 PHE A O 1
ATOM 823 N N . PHE A 1 101 ? 5.348 9.675 -2.092 1.00 93.56 101 PHE A N 1
ATOM 824 C CA . PHE A 1 101 ? 5.062 9.142 -3.422 1.00 93.56 101 PHE A CA 1
ATOM 825 C C . PHE A 1 101 ? 4.958 10.269 -4.457 1.00 93.56 101 PHE A C 1
ATOM 827 O O . PHE A 1 101 ? 5.672 10.245 -5.457 1.00 93.56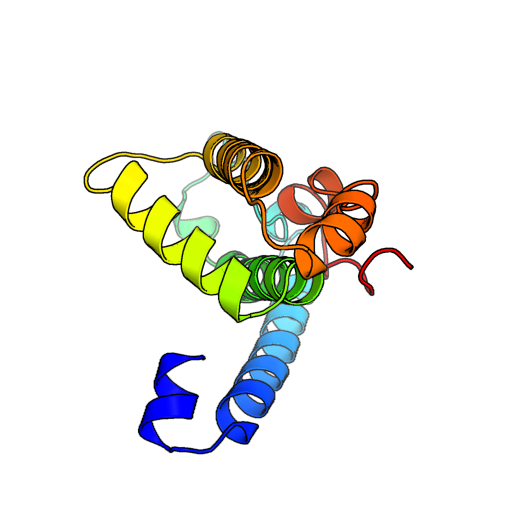 101 PHE A O 1
ATOM 834 N N . TYR A 1 102 ? 4.169 11.309 -4.178 1.00 90.69 102 TYR A N 1
ATOM 835 C CA . TYR A 1 102 ? 4.081 12.480 -5.056 1.00 90.69 102 TYR A CA 1
ATOM 836 C C . TYR A 1 102 ? 5.414 13.227 -5.192 1.00 90.69 102 TYR A C 1
ATOM 838 O O . TYR A 1 102 ? 5.858 13.467 -6.311 1.00 90.69 102 TYR A O 1
ATOM 846 N N . GLU A 1 103 ? 6.088 13.534 -4.078 1.00 91.62 103 GLU A N 1
ATOM 847 C CA . GLU A 1 103 ? 7.385 14.233 -4.080 1.00 91.62 103 GLU A CA 1
ATOM 848 C C . GLU A 1 103 ? 8.451 13.502 -4.910 1.00 91.62 103 GLU A C 1
ATOM 850 O O . GLU A 1 103 ? 9.299 14.137 -5.543 1.00 91.62 103 GLU A O 1
ATOM 855 N N . PHE A 1 104 ? 8.453 12.166 -4.864 1.00 92.38 104 PHE A N 1
ATOM 856 C CA . PHE A 1 104 ? 9.401 11.343 -5.603 1.00 92.38 104 PHE A CA 1
ATOM 857 C C . PHE A 1 104 ? 9.134 11.422 -7.107 1.00 92.38 104 PHE A C 1
ATOM 859 O O . PHE A 1 104 ? 10.059 11.694 -7.871 1.00 92.38 104 PHE A O 1
ATOM 866 N N . PHE A 1 105 ? 7.880 11.230 -7.526 1.00 88.81 105 PHE A N 1
ATOM 867 C CA . PHE A 1 105 ? 7.513 11.190 -8.944 1.00 88.81 105 PHE A CA 1
ATOM 868 C C . PHE A 1 105 ? 7.424 12.568 -9.609 1.00 88.81 105 PHE A C 1
ATOM 870 O O . PHE A 1 105 ? 7.619 12.653 -10.816 1.00 88.81 105 PHE A O 1
ATOM 877 N N . GLU A 1 106 ? 7.245 13.654 -8.851 1.00 85.56 106 GLU A N 1
ATOM 878 C CA . GLU A 1 106 ? 7.382 15.026 -9.367 1.00 85.56 106 GLU A CA 1
ATOM 879 C C . GLU A 1 106 ? 8.812 15.313 -9.860 1.00 85.56 106 GLU A C 1
ATOM 881 O O . GLU A 1 106 ? 9.019 16.022 -10.842 1.00 85.56 106 GLU A O 1
ATOM 886 N N . LYS A 1 107 ? 9.816 14.732 -9.192 1.00 84.75 107 LYS A N 1
ATOM 887 C CA . LYS A 1 107 ? 11.243 14.916 -9.508 1.00 84.75 107 LYS A CA 1
ATOM 888 C C . LYS A 1 107 ? 11.804 13.823 -10.412 1.00 84.75 107 LYS A C 1
ATOM 890 O O . LYS A 1 107 ? 12.973 13.890 -10.791 1.00 84.75 107 LYS A O 1
ATOM 895 N N . TYR A 1 108 ? 11.014 12.798 -10.715 1.00 82.56 108 TYR A N 1
ATOM 896 C CA . TYR A 1 108 ? 11.473 11.643 -11.470 1.00 82.56 108 TYR A CA 1
ATOM 897 C C . TYR A 1 108 ? 11.468 11.976 -12.967 1.00 82.56 108 TYR A C 1
ATOM 899 O O . TYR A 1 108 ? 10.420 12.114 -13.588 1.00 82.56 108 TYR A O 1
ATOM 907 N N . THR A 1 109 ? 12.656 12.143 -13.546 1.00 67.19 109 THR A N 1
ATOM 908 C CA . THR A 1 109 ? 12.872 12.719 -14.887 1.00 67.19 109 THR A CA 1
ATOM 909 C C . THR A 1 109 ? 12.837 11.709 -16.040 1.00 67.19 109 THR A C 1
ATOM 911 O O . THR A 1 109 ? 13.230 12.040 -17.159 1.00 67.19 109 THR A O 1
ATOM 914 N N . ASP A 1 110 ? 12.380 10.480 -15.802 1.00 65.31 110 ASP A N 1
ATOM 915 C CA . ASP A 1 110 ? 12.290 9.468 -16.854 1.00 65.31 110 ASP A CA 1
ATOM 916 C C . ASP A 1 110 ? 11.121 9.765 -17.812 1.00 65.31 110 ASP A C 1
ATOM 918 O O . ASP A 1 110 ? 10.009 10.093 -17.396 1.00 65.31 110 ASP A O 1
ATOM 922 N N . THR A 1 111 ? 11.361 9.678 -19.121 1.00 55.12 111 THR A N 1
ATOM 923 C CA . THR A 1 111 ? 10.438 10.173 -20.160 1.00 55.12 111 THR A CA 1
ATOM 924 C C . THR A 1 111 ? 9.156 9.344 -20.245 1.00 55.12 111 THR A C 1
ATOM 926 O O . THR A 1 111 ? 8.103 9.871 -20.597 1.00 55.12 111 THR A O 1
ATOM 929 N N . VAL A 1 112 ? 9.227 8.064 -19.865 1.00 56.78 112 VAL A N 1
ATOM 930 C CA . VAL A 1 112 ? 8.066 7.163 -19.738 1.00 56.78 112 VAL A CA 1
ATOM 931 C C . VAL A 1 112 ? 7.138 7.629 -18.612 1.00 56.78 112 VAL A C 1
ATOM 933 O O . VAL A 1 112 ? 5.917 7.539 -18.728 1.00 56.78 112 VAL A O 1
ATOM 936 N N . ILE A 1 113 ? 7.714 8.206 -17.552 1.00 56.09 113 ILE A N 1
ATOM 937 C CA . ILE A 1 113 ? 6.986 8.599 -16.348 1.00 56.09 113 ILE A CA 1
ATOM 938 C C . ILE A 1 113 ? 6.141 9.847 -16.571 1.00 56.09 113 ILE A C 1
ATOM 940 O O . ILE A 1 113 ? 5.059 9.921 -16.004 1.00 56.09 113 ILE A O 1
ATOM 944 N N . LEU A 1 114 ? 6.555 10.770 -17.446 1.00 51.38 114 LEU A N 1
ATOM 945 C CA . LEU A 1 114 ? 5.785 11.977 -17.784 1.00 51.38 114 LEU A CA 1
ATOM 946 C C . LEU A 1 114 ? 4.380 11.676 -18.347 1.00 51.38 114 LEU A C 1
ATOM 948 O O . LEU A 1 114 ? 3.467 12.475 -18.153 1.00 51.38 114 LEU A O 1
ATOM 952 N N . CYS A 1 115 ? 4.179 10.526 -19.005 1.00 48.72 115 CYS A N 1
ATOM 953 C CA . CYS A 1 115 ? 2.837 10.076 -19.401 1.00 48.72 115 CYS A CA 1
ATOM 954 C C . CYS A 1 115 ? 2.029 9.546 -18.205 1.00 48.72 115 CYS A C 1
ATOM 956 O O . CYS A 1 115 ? 0.845 9.841 -18.089 1.00 48.72 115 CYS A O 1
ATOM 958 N N . SER A 1 116 ? 2.661 8.815 -17.286 1.00 52.03 116 SER A N 1
ATOM 959 C CA . SER A 1 116 ? 2.024 8.269 -16.076 1.00 52.03 116 SER A CA 1
ATOM 960 C C . SER A 1 116 ? 1.863 9.268 -14.921 1.00 52.03 116 SER A C 1
ATOM 962 O O . SER A 1 116 ? 1.006 9.072 -14.066 1.00 52.03 116 SER A O 1
ATOM 964 N N . THR A 1 117 ? 2.615 10.373 -14.874 1.00 52.88 117 THR A N 1
ATOM 965 C CA . THR A 1 117 ? 2.369 11.468 -13.918 1.00 52.88 117 THR A CA 1
ATOM 966 C C . THR A 1 117 ? 1.114 12.250 -14.281 1.00 52.88 117 THR A C 1
ATOM 968 O O . THR A 1 117 ? 0.409 12.695 -13.380 1.00 52.88 117 THR A O 1
ATOM 971 N N . ALA A 1 118 ? 0.759 12.327 -15.569 1.00 53.50 118 ALA A N 1
ATOM 972 C CA . ALA A 1 118 ? -0.589 12.716 -15.974 1.00 53.50 118 ALA A CA 1
ATOM 973 C C . ALA A 1 118 ? -1.636 11.702 -15.469 1.00 53.50 118 ALA A C 1
ATOM 975 O O . ALA A 1 118 ? -2.704 12.111 -15.035 1.00 53.50 118 ALA A O 1
ATOM 976 N N . SER A 1 119 ? -1.310 10.406 -15.411 1.00 56.75 119 SER A N 1
ATOM 977 C CA . SER A 1 119 ? -2.175 9.363 -14.826 1.00 56.75 119 SER A CA 1
ATOM 978 C C . SER A 1 119 ? -2.273 9.405 -13.290 1.00 56.75 119 SER A C 1
ATOM 980 O O . SER A 1 119 ? -3.199 8.829 -12.722 1.00 56.75 119 SER A O 1
ATOM 982 N N . LEU A 1 120 ? -1.376 10.116 -12.587 1.00 64.62 120 LEU A N 1
ATOM 983 C CA . LEU A 1 120 ? -1.551 10.413 -11.154 1.00 64.62 120 LEU A CA 1
ATOM 984 C C . LEU A 1 120 ? -2.728 11.370 -10.910 1.00 64.62 120 LEU A C 1
ATOM 986 O O . LEU A 1 120 ? -3.278 11.393 -9.804 1.00 64.62 120 LEU A O 1
ATOM 990 N N . VAL A 1 121 ? -3.118 12.147 -11.930 1.00 65.19 121 VAL A N 1
ATOM 991 C CA . VAL A 1 121 ? -4.299 13.020 -11.931 1.00 65.19 121 VAL A CA 1
ATOM 992 C C . VAL A 1 121 ? -5.541 12.140 -12.078 1.00 65.19 121 VAL A C 1
ATOM 994 O O . VAL A 1 121 ? -6.107 11.994 -13.152 1.00 65.19 121 VAL A O 1
ATOM 997 N N . GLY A 1 122 ? -5.938 11.490 -10.989 1.00 73.12 122 GLY A N 1
ATOM 998 C CA . GLY A 1 122 ? -7.099 10.597 -10.979 1.00 73.12 122 GLY A CA 1
ATOM 999 C C . GLY A 1 122 ? -6.997 9.450 -9.986 1.00 73.12 122 GLY A C 1
ATOM 1000 O O . GLY A 1 122 ? -7.994 8.778 -9.745 1.00 73.12 122 GLY A O 1
ATOM 1001 N N . PHE A 1 123 ? -5.825 9.218 -9.385 1.00 85.44 123 PHE A N 1
ATOM 1002 C CA . PHE A 1 123 ? -5.697 8.189 -8.359 1.00 85.44 123 PHE A CA 1
ATOM 1003 C C . PHE A 1 123 ? -6.423 8.616 -7.075 1.00 85.44 123 PHE A C 1
ATOM 1005 O O . PHE A 1 123 ? -5.973 9.517 -6.360 1.00 85.44 123 PHE A O 1
ATOM 1012 N N . ASP A 1 124 ? -7.546 7.961 -6.784 1.00 89.88 124 ASP A N 1
ATOM 1013 C CA . ASP A 1 124 ? -8.393 8.270 -5.633 1.00 89.88 124 ASP A CA 1
ATOM 1014 C C . ASP A 1 124 ? -7.825 7.686 -4.332 1.00 89.88 124 ASP A C 1
ATOM 1016 O O . ASP A 1 124 ? -8.220 6.627 -3.847 1.00 89.88 124 ASP A O 1
ATOM 1020 N N . TRP A 1 125 ? -6.850 8.385 -3.754 1.00 91.06 125 TRP A N 1
ATOM 1021 C CA . TRP A 1 125 ? -6.248 7.987 -2.483 1.00 91.06 125 TRP A CA 1
ATOM 1022 C C . TRP A 1 125 ? -7.254 7.841 -1.347 1.00 91.06 125 TRP A C 1
ATOM 1024 O O . TRP A 1 125 ? -7.010 7.039 -0.447 1.00 91.06 125 TRP A O 1
ATOM 1034 N N . ASP A 1 126 ? -8.324 8.631 -1.344 1.00 92.38 126 ASP A N 1
ATOM 1035 C CA . ASP A 1 126 ? -9.250 8.640 -0.221 1.00 92.38 126 ASP A CA 1
ATOM 1036 C C . ASP A 1 126 ? -10.125 7.384 -0.260 1.00 92.38 126 ASP A C 1
ATOM 1038 O O . ASP A 1 126 ? -10.289 6.732 0.773 1.00 92.38 126 ASP A O 1
ATOM 1042 N N . GLU A 1 127 ? -10.548 6.952 -1.450 1.00 92.75 127 GLU A N 1
ATOM 1043 C CA . GLU A 1 127 ? -11.207 5.657 -1.640 1.00 92.75 127 GLU A CA 1
ATOM 1044 C C . GLU A 1 127 ? -10.283 4.483 -1.274 1.00 92.75 127 GLU A C 1
ATOM 1046 O O . GLU A 1 127 ? -10.675 3.569 -0.548 1.00 92.75 127 GLU A O 1
ATOM 1051 N N . TRP A 1 128 ? -9.014 4.515 -1.693 1.00 93.62 128 TRP A N 1
ATOM 1052 C CA . TRP A 1 128 ? -8.066 3.438 -1.378 1.00 93.62 128 TRP A CA 1
ATOM 1053 C C . TRP A 1 128 ? -7.723 3.335 0.118 1.00 93.62 128 TRP A C 1
ATOM 1055 O O . TRP A 1 128 ? -7.596 2.226 0.647 1.00 93.62 128 TRP A O 1
ATOM 1065 N N . LEU A 1 129 ? -7.535 4.468 0.803 1.00 93.81 129 LEU A N 1
ATOM 1066 C CA . LEU A 1 129 ? -7.106 4.501 2.205 1.00 93.81 129 LEU A CA 1
ATOM 1067 C C . LEU A 1 129 ? -8.283 4.383 3.181 1.00 93.81 129 LEU A C 1
ATOM 1069 O O . LEU A 1 129 ? -8.162 3.688 4.194 1.00 93.81 129 LEU A O 1
ATOM 1073 N N . TYR A 1 130 ? -9.406 5.038 2.886 1.00 94.19 130 TYR A N 1
ATOM 1074 C CA . TYR A 1 130 ? -10.525 5.210 3.818 1.00 94.19 130 TYR A CA 1
ATOM 1075 C C . TYR A 1 130 ? -11.841 4.589 3.334 1.00 94.19 130 TYR A C 1
ATOM 1077 O O . TYR A 1 130 ? -12.772 4.472 4.137 1.00 94.19 130 TYR A O 1
ATOM 1085 N N . GLY A 1 131 ? -11.926 4.163 2.071 1.00 93.25 131 GLY A N 1
ATOM 1086 C CA . GLY A 1 131 ? -13.082 3.455 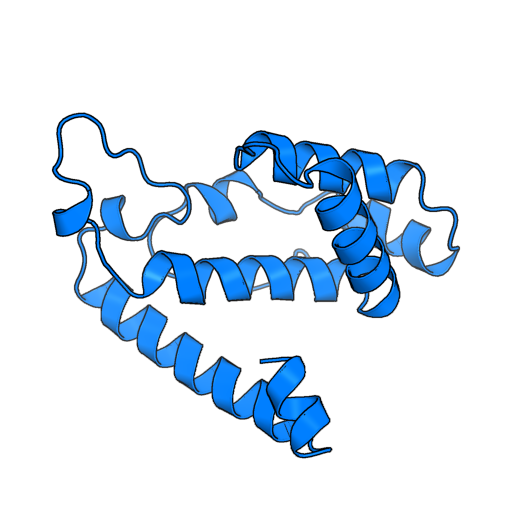1.527 1.00 93.25 131 GLY A CA 1
ATOM 1087 C C . GLY A 1 131 ? -13.285 2.087 2.181 1.00 93.25 131 GLY A C 1
ATOM 1088 O O . GLY A 1 131 ? -12.333 1.367 2.517 1.00 93.25 131 GLY A O 1
ATOM 1089 N N . THR A 1 132 ? -14.549 1.723 2.384 1.00 93.75 132 THR A N 1
ATOM 1090 C CA . THR A 1 132 ? -14.960 0.429 2.947 1.00 93.75 132 THR A CA 1
ATOM 1091 C C . THR A 1 132 ? -15.156 -0.613 1.854 1.00 93.75 132 THR A C 1
ATOM 1093 O O . THR A 1 132 ? -15.561 -0.286 0.745 1.00 93.75 132 THR A O 1
ATOM 1096 N N . GLY A 1 133 ? -14.966 -1.883 2.188 1.00 93.06 133 GLY A N 1
ATOM 1097 C CA . GLY A 1 133 ? -15.186 -3.005 1.289 1.00 93.06 133 GLY A CA 1
ATOM 1098 C C . GLY A 1 133 ? -13.969 -3.325 0.426 1.00 93.06 133 GLY A C 1
ATOM 1099 O O . GLY A 1 133 ? -12.823 -3.017 0.781 1.00 93.06 133 GLY A O 1
ATOM 1100 N N . MET A 1 134 ? -14.233 -3.970 -0.710 1.00 93.44 134 MET A N 1
ATOM 1101 C CA . MET A 1 134 ? -13.205 -4.343 -1.680 1.00 93.44 134 MET A CA 1
ATOM 1102 C C . MET A 1 134 ? -12.530 -3.104 -2.290 1.00 93.44 134 MET A C 1
ATOM 1104 O O . MET A 1 134 ? -13.168 -2.060 -2.401 1.00 93.44 134 MET A O 1
ATOM 1108 N N . PRO A 1 135 ? -11.257 -3.204 -2.714 1.00 89.88 135 PRO A N 1
ATOM 1109 C CA . PRO A 1 135 ? -10.587 -2.123 -3.429 1.00 89.88 135 PRO A CA 1
ATOM 1110 C C . PRO A 1 135 ? -11.354 -1.716 -4.698 1.00 89.88 135 PRO A C 1
ATOM 1112 O O . PRO A 1 135 ? -11.993 -2.579 -5.315 1.00 89.88 135 PRO A O 1
ATOM 1115 N N . PRO A 1 136 ? -11.265 -0.445 -5.131 1.00 85.25 136 PRO A N 1
ATOM 1116 C CA . PRO A 1 136 ? -11.936 0.008 -6.342 1.00 85.25 136 PRO A CA 1
ATOM 1117 C C . PRO A 1 136 ? -11.466 -0.805 -7.554 1.00 85.25 136 PRO A C 1
ATOM 1119 O O . PRO A 1 136 ? -10.278 -1.085 -7.744 1.00 85.25 136 PRO A O 1
ATOM 1122 N N . CYS A 1 137 ? -12.424 -1.225 -8.377 1.00 61.66 137 CYS A N 1
ATOM 1123 C CA . CYS A 1 137 ? -12.168 -2.035 -9.559 1.00 61.66 137 CYS A CA 1
ATOM 1124 C C . CYS A 1 137 ? -11.689 -1.143 -10.714 1.00 61.66 137 CYS A C 1
ATOM 1126 O O . CYS A 1 137 ? -12.485 -0.672 -11.518 1.00 61.66 137 CYS A O 1
ATOM 1128 N N . GLY A 1 138 ? -10.373 -0.939 -10.800 1.00 53.44 138 GLY A N 1
ATOM 1129 C CA . GLY A 1 138 ? -9.711 -0.315 -11.949 1.00 53.44 138 GLY A CA 1
ATOM 1130 C C . GLY A 1 138 ? -8.731 0.790 -11.564 1.00 53.44 138 GLY A C 1
ATOM 1131 O O . GLY A 1 138 ? -8.968 1.559 -10.635 1.00 53.44 138 GLY A O 1
ATOM 1132 N N . LEU A 1 139 ? -7.622 0.875 -12.302 1.00 45.09 139 LEU A N 1
ATOM 1133 C CA . LEU A 1 139 ? -6.891 2.137 -12.416 1.00 45.09 139 LEU A CA 1
ATOM 1134 C C . LEU A 1 139 ? -7.794 3.135 -13.161 1.00 45.09 139 LEU A C 1
ATOM 1136 O O . LEU A 1 139 ? -8.580 2.689 -14.004 1.00 45.09 139 LEU A O 1
ATOM 1140 N N . PRO A 1 140 ? -7.712 4.447 -12.881 1.00 39.19 140 PRO A N 1
ATOM 1141 C CA . PRO A 1 140 ? -8.398 5.441 -13.699 1.00 39.19 140 PRO A CA 1
ATOM 1142 C C . PRO A 1 140 ? -8.001 5.229 -15.166 1.00 39.19 140 PRO A C 1
ATOM 1144 O O . PRO A 1 140 ? -6.815 5.038 -15.449 1.00 39.19 140 PRO A O 1
ATOM 1147 N N . ASN A 1 141 ? -8.997 5.191 -16.056 1.00 31.03 141 ASN A N 1
ATOM 1148 C CA . ASN A 1 141 ? -8.784 5.121 -17.506 1.00 31.03 141 ASN A CA 1
ATOM 1149 C C . ASN A 1 141 ? -8.018 6.343 -18.015 1.00 31.03 141 ASN A C 1
ATOM 1151 O O . ASN A 1 141 ? -8.327 7.458 -17.535 1.00 31.03 141 ASN A O 1
#

Radius of gyration: 16.14 Å; Cα contacts (8 Å, |Δi|>4): 105; chains: 1; bounding box: 34×35×42 Å

Mean predicted aligned error: 5.92 Å

pLDDT: mean 85.84, std 13.67, range [31.03, 97.81]